Protein AF-A0A920NRQ6-F1 (afdb_monomer_lite)

Foldseek 3Di:
DDLVVCQPAADQEEEDEAQFACRQVNVVLVVDVVDPSNVVSLVSVVSRVVNHPHYYHYYHDCWDDDDPDHTDGTDGHVSVVVDDPVVDDDDDDDDD

pLDDT: mean 90.12, std 9.45, range [55.84, 98.12]

Radius of gyration: 13.9 Å; chains: 1; bounding box: 32×32×37 Å

Secondary structure (DSSP, 8-state):
--TTTTTT--EEEEEEE--BTBBTTBHHHHTSTTSHHHHHHHHHHHHHHTTEEEEEEEE--SEEEETTEEEEEPPBPTTGGGS-GGG---------

Structure (mmCIF, N/CA/C/O backbone):
data_AF-A0A920NRQ6-F1
#
_entry.id   AF-A0A920NRQ6-F1
#
loop_
_atom_site.group_PDB
_atom_site.id
_atom_site.type_symbol
_atom_site.label_atom_id
_atom_site.label_alt_id
_atom_site.label_comp_id
_atom_site.label_asym_id
_atom_site.label_entity_id
_atom_site.label_seq_id
_atom_site.pdbx_PDB_ins_code
_atom_site.Cartn_x
_atom_site.Cartn_y
_atom_site.Cartn_z
_atom_site.occupancy
_atom_site.B_iso_or_equiv
_atom_site.auth_seq_id
_atom_site.auth_comp_id
_atom_site.auth_asym_id
_atom_site.auth_atom_id
_atom_site.pdbx_PDB_model_num
ATOM 1 N N . MET A 1 1 ? -11.152 6.049 -7.952 1.00 89.75 1 MET A N 1
ATOM 2 C CA . MET A 1 1 ? -10.588 7.386 -7.636 1.00 89.75 1 MET A CA 1
ATOM 3 C C . MET A 1 1 ? -9.078 7.276 -7.461 1.00 89.75 1 MET A C 1
ATOM 5 O O . MET A 1 1 ? -8.589 6.158 -7.356 1.00 89.75 1 MET A O 1
ATOM 9 N N . THR A 1 2 ? -8.339 8.388 -7.449 1.00 93.81 2 THR A N 1
ATOM 10 C CA . THR A 1 2 ? -6.901 8.377 -7.117 1.00 93.81 2 THR A CA 1
ATOM 11 C C . THR A 1 2 ? -6.697 8.396 -5.598 1.00 93.81 2 THR A C 1
ATOM 13 O O . THR A 1 2 ? -7.580 8.844 -4.868 1.00 93.81 2 THR A O 1
ATOM 16 N N . LEU A 1 3 ? -5.524 7.966 -5.114 1.00 92.75 3 LEU A N 1
ATOM 17 C CA . LEU A 1 3 ? -5.174 8.049 -3.685 1.00 92.75 3 LEU A CA 1
ATOM 18 C C . LEU A 1 3 ? -5.267 9.482 -3.140 1.00 92.75 3 LEU A C 1
ATOM 20 O O . LEU A 1 3 ? -5.735 9.695 -2.027 1.00 92.75 3 LEU A O 1
ATOM 24 N N . HIS A 1 4 ? -4.884 10.468 -3.952 1.00 93.56 4 HIS A N 1
ATOM 25 C CA . HIS A 1 4 ? -4.998 11.884 -3.606 1.00 93.56 4 HIS A CA 1
ATOM 26 C C . HIS A 1 4 ? -6.452 12.311 -3.372 1.00 93.56 4 HIS A C 1
ATOM 28 O O . HIS A 1 4 ? -6.743 12.979 -2.383 1.00 93.56 4 HIS A O 1
ATOM 34 N N . ALA A 1 5 ? -7.367 11.897 -4.254 1.00 95.38 5 ALA A N 1
ATOM 35 C CA . ALA A 1 5 ? -8.787 12.229 -4.148 1.00 95.38 5 ALA A CA 1
ATOM 36 C C . ALA A 1 5 ? -9.488 11.514 -2.980 1.00 95.38 5 ALA A C 1
ATOM 38 O O . ALA A 1 5 ? -10.524 11.975 -2.517 1.00 95.38 5 ALA A O 1
ATOM 39 N N . ALA A 1 6 ? -8.922 10.410 -2.485 1.00 93.19 6 ALA A N 1
ATOM 40 C CA . ALA A 1 6 ? -9.462 9.666 -1.350 1.00 93.19 6 ALA A CA 1
ATOM 41 C C . ALA A 1 6 ? -9.143 10.310 0.015 1.00 93.19 6 ALA A C 1
ATOM 43 O O . ALA A 1 6 ? -9.584 9.815 1.052 1.00 93.19 6 ALA A O 1
ATOM 44 N N . LYS A 1 7 ? -8.341 11.383 0.065 1.00 90.81 7 LYS A N 1
ATOM 45 C CA . LYS A 1 7 ? -7.957 12.025 1.327 1.00 90.81 7 LYS A CA 1
ATOM 46 C C . LYS A 1 7 ? -9.189 12.589 2.050 1.00 90.81 7 LYS A C 1
ATOM 48 O O . LYS A 1 7 ? -9.878 13.444 1.513 1.00 90.81 7 LYS A O 1
ATOM 53 N N . GLY A 1 8 ? -9.405 12.146 3.291 1.00 93.00 8 GLY A N 1
ATOM 54 C CA . GLY A 1 8 ? -10.540 12.568 4.122 1.00 93.00 8 GLY A CA 1
ATOM 55 C C . GLY A 1 8 ? -11.821 11.755 3.914 1.00 93.00 8 GLY A C 1
ATOM 56 O O . GLY A 1 8 ? -12.831 12.079 4.525 1.00 93.00 8 GLY A O 1
ATOM 57 N N . LEU A 1 9 ? -11.783 10.718 3.073 1.00 97.06 9 LEU A N 1
ATOM 58 C CA . LEU A 1 9 ? -12.875 9.761 2.893 1.00 97.06 9 LEU A CA 1
ATOM 59 C C . LEU A 1 9 ? -12.538 8.433 3.580 1.00 97.06 9 LEU A C 1
ATOM 61 O O . LEU A 1 9 ? -11.365 8.102 3.753 1.00 97.06 9 LEU A O 1
ATOM 65 N N . GLU A 1 10 ? -13.561 7.653 3.914 1.00 97.75 10 GLU A N 1
ATOM 66 C CA . GLU A 1 10 ? -13.428 6.314 4.493 1.00 97.75 10 GLU A CA 1
ATOM 67 C C . GLU A 1 10 ? -14.460 5.374 3.871 1.00 97.75 10 GLU A C 1
ATOM 69 O O . GLU A 1 10 ? -15.552 5.798 3.484 1.00 97.75 10 GLU A O 1
ATOM 74 N N . PHE A 1 11 ? -14.092 4.100 3.739 1.00 98.12 11 PHE A N 1
ATOM 75 C CA . PHE A 1 11 ? -14.925 3.076 3.117 1.00 98.12 11 PHE A CA 1
ATOM 76 C C . PHE A 1 11 ? -14.801 1.756 3.889 1.00 98.12 11 PHE A C 1
ATOM 78 O O . PHE A 1 11 ? -13.696 1.415 4.321 1.00 98.12 11 PHE A O 1
ATOM 85 N N . PRO A 1 12 ? -15.880 0.956 4.004 1.00 98.12 12 PRO A N 1
ATOM 86 C CA . PRO A 1 12 ? -15.812 -0.357 4.650 1.00 98.12 12 PRO A CA 1
ATOM 87 C C . PRO A 1 12 ? -14.722 -1.251 4.043 1.00 98.12 12 PRO A C 1
ATOM 89 O O . PRO A 1 12 ? -13.916 -1.851 4.754 1.00 98.12 12 PRO A O 1
ATOM 92 N N . VAL A 1 13 ? -14.642 -1.266 2.709 1.00 98.00 13 VAL A N 1
ATOM 93 C CA . VAL A 1 13 ? -13.673 -2.056 1.947 1.00 98.00 13 VAL A CA 1
ATOM 94 C C . VAL A 1 13 ? -12.982 -1.183 0.903 1.00 98.00 13 VAL A C 1
ATOM 96 O O . VAL A 1 13 ? -13.643 -0.443 0.174 1.00 98.00 13 VAL A O 1
ATOM 99 N N . VAL A 1 14 ? -11.655 -1.301 0.792 1.00 97.94 14 VAL A N 1
ATOM 100 C CA . VAL A 1 14 ? -10.843 -0.575 -0.199 1.00 97.94 14 VAL A CA 1
ATOM 101 C C . VAL A 1 14 ? -10.008 -1.543 -1.027 1.00 97.94 14 VAL A C 1
ATOM 103 O O . VAL A 1 14 ? -9.372 -2.452 -0.501 1.00 97.94 14 VAL A O 1
ATOM 106 N N . PHE A 1 15 ? -9.954 -1.301 -2.334 1.00 97.62 15 PHE A N 1
ATOM 107 C CA . PHE A 1 15 ? -9.050 -1.982 -3.254 1.00 97.62 15 PHE A CA 1
ATOM 108 C C . PHE A 1 15 ? -7.991 -0.987 -3.726 1.00 97.62 15 PHE A C 1
ATOM 110 O O . PHE A 1 15 ? -8.314 -0.010 -4.404 1.00 97.62 15 PHE A O 1
ATOM 117 N N . ILE A 1 16 ? -6.727 -1.226 -3.374 1.00 97.06 16 ILE A N 1
ATOM 118 C CA . ILE A 1 16 ? -5.593 -0.442 -3.866 1.00 97.06 16 ILE A CA 1
ATOM 119 C C . ILE A 1 16 ? -4.929 -1.244 -4.978 1.00 97.06 16 ILE A C 1
ATOM 121 O O . ILE A 1 16 ? -4.287 -2.266 -4.743 1.00 97.06 16 ILE A O 1
ATOM 125 N N . THR A 1 17 ? -5.117 -0.784 -6.208 1.00 95.00 17 THR A N 1
ATOM 126 C CA . THR A 1 17 ? -4.624 -1.450 -7.417 1.00 95.00 17 THR A CA 1
ATOM 127 C C . THR A 1 17 ? -3.389 -0.765 -7.972 1.00 95.00 17 THR A C 1
ATOM 129 O O . THR A 1 17 ? -3.227 0.443 -7.814 1.00 95.00 17 THR A O 1
ATOM 132 N N . GLY A 1 18 ? -2.584 -1.508 -8.730 1.00 93.38 18 GLY A N 1
ATOM 133 C CA . GLY A 1 18 ? -1.407 -0.949 -9.392 1.00 93.38 18 GLY A CA 1
ATOM 134 C C . GLY A 1 18 ? -0.243 -0.743 -8.431 1.00 93.38 18 GLY A C 1
ATOM 135 O O . GLY A 1 18 ? 0.562 0.163 -8.629 1.00 93.38 18 GLY A O 1
ATOM 136 N N . LEU A 1 19 ? -0.162 -1.578 -7.391 1.00 95.56 19 LEU A N 1
ATOM 137 C CA . LEU A 1 19 ? 0.953 -1.616 -6.452 1.00 95.56 19 LEU A CA 1
ATOM 138 C C . LEU A 1 19 ? 2.150 -2.312 -7.095 1.00 95.56 19 LEU A C 1
ATOM 140 O O . LEU A 1 19 ? 2.544 -3.407 -6.702 1.00 95.56 19 LEU A O 1
ATOM 144 N N . GLU A 1 20 ? 2.714 -1.650 -8.096 1.00 93.94 20 GLU A N 1
ATOM 145 C CA . GLU A 1 20 ? 3.872 -2.102 -8.854 1.00 93.94 20 GLU A CA 1
ATOM 146 C C . GLU A 1 20 ? 4.993 -1.070 -8.752 1.00 93.94 20 GLU A C 1
ATOM 148 O O . GLU A 1 20 ? 4.742 0.124 -8.943 1.00 93.94 20 GLU A O 1
ATOM 153 N N . ASP A 1 21 ? 6.232 -1.502 -8.528 1.00 92.44 21 ASP A N 1
ATOM 154 C CA . ASP A 1 21 ? 7.383 -0.604 -8.642 1.00 92.44 21 ASP A CA 1
ATOM 155 C C . ASP A 1 21 ? 7.420 -0.017 -10.068 1.00 92.44 21 ASP A C 1
ATOM 157 O O . ASP A 1 21 ? 7.359 -0.726 -11.072 1.00 92.44 21 ASP A O 1
ATOM 161 N N . GLY A 1 22 ? 7.444 1.313 -10.166 1.00 90.06 22 GLY A N 1
ATOM 162 C CA . GLY A 1 22 ? 7.341 2.033 -11.434 1.00 90.06 22 GLY A CA 1
ATOM 163 C C . GLY A 1 22 ? 5.923 2.503 -11.776 1.00 90.06 22 GLY A C 1
ATOM 164 O O . GLY A 1 22 ? 5.772 3.370 -12.640 1.00 90.06 22 GLY A O 1
ATOM 165 N N . LEU A 1 23 ? 4.880 1.982 -11.115 1.00 91.69 23 LEU A N 1
ATOM 166 C CA . LEU A 1 23 ? 3.540 2.596 -11.073 1.00 91.69 23 LEU A CA 1
ATOM 167 C C . LEU A 1 23 ? 3.319 3.344 -9.765 1.00 91.69 23 LEU A C 1
ATOM 169 O O . LEU A 1 23 ? 2.923 4.504 -9.775 1.00 91.69 23 LEU A O 1
ATOM 173 N N . PHE A 1 24 ? 3.559 2.651 -8.658 1.00 94.19 24 PHE A N 1
ATOM 174 C CA . PHE A 1 24 ? 3.378 3.145 -7.313 1.00 94.19 24 PHE A CA 1
ATOM 175 C C . PHE A 1 24 ? 4.281 2.350 -6.352 1.00 94.19 24 PHE A C 1
ATOM 177 O O . PHE A 1 24 ? 3.924 1.237 -5.955 1.00 94.19 24 PHE A O 1
ATOM 184 N N . PRO A 1 25 ? 5.453 2.886 -5.973 1.00 94.81 25 PRO A N 1
ATOM 185 C CA . PRO A 1 25 ? 5.919 4.239 -6.277 1.00 94.81 25 PRO A CA 1
ATOM 186 C C . PRO A 1 25 ? 6.223 4.466 -7.764 1.00 94.81 25 PRO A C 1
ATOM 188 O O . PRO A 1 25 ? 6.678 3.563 -8.474 1.00 94.81 25 PRO A O 1
ATOM 191 N N . LEU A 1 26 ? 5.995 5.696 -8.231 1.00 92.50 26 LEU A N 1
ATOM 192 C CA . LEU A 1 26 ? 6.331 6.103 -9.598 1.00 92.50 26 LEU A CA 1
ATOM 193 C C . LEU A 1 26 ? 7.820 5.888 -9.914 1.00 92.50 26 LEU A C 1
ATOM 195 O O . LEU A 1 26 ? 8.693 6.152 -9.084 1.00 92.50 26 LEU A O 1
ATOM 199 N N . TYR A 1 27 ? 8.119 5.494 -11.160 1.00 90.94 27 TYR A N 1
ATOM 200 C CA . TYR A 1 27 ? 9.486 5.198 -11.622 1.00 90.94 27 TYR A CA 1
ATOM 201 C C . TYR A 1 27 ? 10.477 6.339 -11.340 1.00 90.94 27 TYR A C 1
ATOM 203 O O . TYR A 1 27 ? 11.600 6.117 -10.890 1.00 90.94 27 TYR A O 1
ATOM 211 N N . SER A 1 28 ? 10.031 7.584 -11.523 1.00 91.50 28 SER A N 1
ATOM 212 C CA . SER A 1 28 ? 10.827 8.796 -11.290 1.00 91.50 28 SER A CA 1
ATOM 213 C C . SER A 1 28 ? 11.267 8.990 -9.832 1.00 91.50 28 SER A C 1
ATOM 215 O O . SER A 1 28 ? 12.199 9.754 -9.570 1.00 91.50 28 SER A O 1
ATOM 217 N N . CYS A 1 29 ? 10.628 8.303 -8.883 1.00 92.19 29 CYS A N 1
ATOM 218 C CA . CYS A 1 29 ? 10.953 8.347 -7.459 1.00 92.19 29 CYS A CA 1
ATOM 219 C C . CYS A 1 29 ? 11.903 7.216 -7.031 1.00 92.19 29 CYS A C 1
ATOM 221 O O . CYS A 1 29 ? 12.532 7.326 -5.979 1.00 92.19 29 CYS A O 1
ATOM 223 N N . LEU A 1 30 ? 12.041 6.151 -7.830 1.00 89.25 30 LEU A N 1
ATOM 224 C CA . LEU A 1 30 ? 12.785 4.943 -7.445 1.00 89.25 30 LEU A CA 1
ATOM 225 C C . LEU A 1 30 ? 14.298 5.165 -7.331 1.00 89.25 30 LEU A C 1
ATOM 227 O O . LEU A 1 30 ? 14.942 4.546 -6.487 1.00 89.25 30 LEU A O 1
ATOM 231 N N . GLY A 1 31 ? 14.863 6.059 -8.149 1.00 89.94 31 GLY A N 1
ATOM 232 C CA . GLY A 1 31 ? 16.310 6.307 -8.206 1.00 89.94 31 GLY A CA 1
ATOM 233 C C . GLY A 1 31 ? 16.895 7.012 -6.976 1.00 89.94 31 GLY A C 1
ATOM 234 O O . GLY A 1 31 ? 18.112 7.089 -6.837 1.00 89.94 31 GLY A O 1
ATOM 235 N N . LYS A 1 32 ? 16.052 7.536 -6.076 1.00 90.00 32 LYS A N 1
ATOM 236 C CA . LYS A 1 32 ? 16.475 8.146 -4.805 1.00 90.00 32 LYS A CA 1
ATOM 237 C C . LYS A 1 32 ? 15.619 7.607 -3.656 1.00 90.00 32 LYS A C 1
ATOM 239 O O . LYS A 1 32 ? 14.714 8.311 -3.196 1.00 90.00 32 LYS A O 1
ATOM 244 N N . PRO A 1 33 ? 15.894 6.379 -3.177 1.00 77.75 33 PRO A N 1
ATOM 245 C CA . PRO A 1 33 ? 15.264 5.855 -1.971 1.00 77.75 33 PRO A CA 1
ATOM 246 C C . PRO A 1 33 ? 15.493 6.846 -0.824 1.00 77.75 33 PRO A C 1
ATOM 248 O O . PRO A 1 33 ? 16.605 7.345 -0.663 1.00 77.75 33 PRO A O 1
ATOM 251 N N . LYS A 1 34 ? 14.448 7.167 -0.055 1.00 87.12 34 LYS A N 1
ATOM 252 C CA . LYS A 1 34 ? 14.444 8.214 0.994 1.00 87.12 34 LYS A CA 1
ATOM 253 C C . LYS A 1 34 ? 14.467 9.672 0.511 1.00 87.12 34 LYS A C 1
ATOM 255 O O . LYS A 1 34 ? 14.496 10.596 1.321 1.00 87.12 34 LYS A O 1
ATOM 260 N N . GLY A 1 35 ? 14.423 9.919 -0.798 1.00 93.88 35 GLY A N 1
ATOM 261 C CA . GLY A 1 35 ? 14.239 11.265 -1.340 1.00 93.88 35 GLY A CA 1
ATOM 262 C C . GLY A 1 35 ? 12.824 11.800 -1.084 1.00 93.88 35 GLY A C 1
ATOM 263 O O . GLY A 1 35 ? 11.872 11.033 -0.985 1.00 93.88 35 GLY A O 1
ATOM 264 N N . LYS A 1 36 ? 12.650 13.129 -1.057 1.00 95.50 36 LYS A N 1
ATOM 265 C CA . LYS A 1 36 ? 11.362 13.786 -0.738 1.00 95.50 36 LYS A CA 1
ATOM 266 C C . LYS A 1 36 ? 10.153 13.204 -1.489 1.00 95.50 36 LYS A C 1
ATOM 268 O O . LYS A 1 36 ? 9.124 12.967 -0.867 1.00 95.50 36 LYS A O 1
ATOM 273 N N . LYS A 1 37 ? 10.288 12.961 -2.799 1.00 94.75 37 LYS A N 1
ATOM 274 C CA . LYS A 1 37 ? 9.212 12.400 -3.635 1.00 94.75 37 LYS A CA 1
ATOM 275 C C . LYS A 1 37 ? 8.896 10.941 -3.290 1.00 94.75 37 LYS A C 1
ATOM 277 O O . LYS A 1 37 ? 7.739 10.551 -3.270 1.00 94.75 37 LYS A O 1
ATOM 282 N N . PHE A 1 38 ? 9.920 10.148 -2.980 1.00 95.75 38 PHE A N 1
ATOM 283 C CA . PHE A 1 38 ? 9.750 8.765 -2.539 1.00 95.75 38 PHE A CA 1
ATOM 284 C C . PHE A 1 38 ? 9.001 8.699 -1.201 1.00 95.75 38 PHE A C 1
ATOM 286 O O . PHE A 1 38 ? 8.040 7.954 -1.051 1.00 95.75 38 PHE A O 1
ATOM 293 N N . GLU A 1 39 ? 9.402 9.543 -0.251 1.00 96.94 39 GLU A N 1
ATOM 294 C CA . GLU A 1 39 ? 8.750 9.681 1.055 1.00 96.94 39 GLU A CA 1
ATOM 295 C C . GLU A 1 39 ? 7.292 10.157 0.939 1.00 96.94 39 GLU A C 1
ATOM 297 O O . GLU A 1 39 ? 6.452 9.822 1.771 1.00 96.94 39 GLU A O 1
ATOM 302 N N . GLU A 1 40 ? 6.986 10.961 -0.078 1.00 96.06 40 GLU A N 1
ATOM 303 C CA . GLU A 1 40 ? 5.632 11.426 -0.376 1.00 96.06 40 GLU A CA 1
ATOM 304 C C . GLU A 1 40 ? 4.745 10.308 -0.928 1.00 96.06 40 GLU A C 1
ATOM 306 O O . GLU A 1 40 ? 3.661 10.090 -0.390 1.00 96.06 40 GLU A O 1
ATOM 311 N N . GLU A 1 41 ? 5.234 9.536 -1.899 1.00 96.94 41 GLU A N 1
ATOM 312 C CA . GLU A 1 41 ? 4.557 8.328 -2.397 1.00 96.94 41 GLU A CA 1
ATOM 313 C C . GLU A 1 41 ? 4.329 7.316 -1.265 1.00 96.94 41 GLU A C 1
ATOM 315 O O . GLU A 1 41 ? 3.236 6.764 -1.127 1.00 96.94 41 GLU A O 1
ATOM 320 N N . ARG A 1 42 ? 5.320 7.144 -0.378 1.00 96.69 42 ARG A N 1
ATOM 321 C CA . ARG A 1 42 ? 5.179 6.282 0.800 1.00 96.69 42 ARG A CA 1
ATOM 322 C C . ARG A 1 42 ? 4.066 6.774 1.727 1.00 96.69 42 ARG A C 1
ATOM 324 O O . ARG A 1 42 ? 3.232 5.989 2.170 1.00 96.69 42 ARG A O 1
ATOM 331 N N . ARG A 1 43 ? 4.006 8.080 2.012 1.00 96.19 43 ARG A N 1
ATOM 332 C CA . ARG A 1 43 ? 2.903 8.661 2.802 1.00 96.19 43 ARG A CA 1
ATOM 333 C C . ARG A 1 43 ? 1.549 8.439 2.131 1.00 96.19 43 ARG A C 1
ATOM 335 O O . ARG A 1 43 ? 0.592 8.115 2.827 1.00 96.19 43 ARG A O 1
ATOM 342 N N . LEU A 1 44 ? 1.461 8.583 0.809 1.00 96.38 44 LEU A N 1
ATOM 343 C CA . LEU A 1 44 ? 0.226 8.328 0.062 1.00 96.38 44 LEU A CA 1
ATOM 344 C C . LEU A 1 44 ? -0.229 6.871 0.170 1.00 96.38 44 LEU A C 1
ATOM 346 O O . LEU A 1 44 ? -1.430 6.632 0.291 1.00 96.38 44 LEU A O 1
ATOM 350 N N . PHE A 1 45 ? 0.703 5.915 0.181 1.00 96.88 45 PHE A N 1
ATOM 351 C CA . PHE A 1 45 ? 0.382 4.506 0.401 1.00 96.88 45 PHE A CA 1
ATOM 352 C C . PHE A 1 45 ? -0.296 4.303 1.759 1.00 96.88 45 PHE A C 1
ATOM 354 O O . PHE A 1 45 ? -1.406 3.776 1.815 1.00 96.88 45 PHE A O 1
ATOM 361 N N . TYR A 1 46 ? 0.313 4.808 2.838 1.00 95.50 46 TYR A N 1
ATOM 362 C CA . TYR A 1 46 ? -0.256 4.712 4.186 1.00 95.50 46 TYR A CA 1
ATOM 363 C C . TYR A 1 46 ? -1.603 5.431 4.309 1.00 95.50 46 TYR A C 1
ATOM 365 O O . TYR A 1 46 ? -2.539 4.888 4.893 1.00 95.50 46 TYR A O 1
ATOM 373 N N . VAL A 1 47 ? -1.742 6.613 3.699 1.00 96.12 47 VAL A N 1
ATOM 374 C CA . VAL A 1 47 ? -3.031 7.314 3.603 1.00 96.12 47 VAL A CA 1
ATOM 375 C C . VAL A 1 47 ? -4.075 6.406 2.958 1.00 96.12 47 VAL A C 1
ATOM 377 O O . VAL A 1 47 ? -5.164 6.282 3.508 1.00 96.12 47 VAL A O 1
ATOM 380 N N . GLY A 1 48 ? -3.730 5.738 1.853 1.00 96.38 48 GLY A N 1
ATOM 381 C CA . GLY A 1 48 ? -4.576 4.756 1.175 1.00 96.38 48 GLY A CA 1
ATOM 382 C C . GLY A 1 48 ? -5.009 3.594 2.065 1.00 96.38 48 GLY A C 1
ATOM 383 O O . GLY A 1 48 ? -6.197 3.276 2.101 1.00 96.38 48 GLY A O 1
ATOM 384 N N . LEU A 1 49 ? -4.074 2.998 2.813 1.00 95.75 49 LEU A N 1
ATOM 385 C CA . LEU A 1 49 ? -4.374 1.915 3.758 1.00 95.75 49 LEU A CA 1
ATOM 386 C C . LEU A 1 49 ? -5.407 2.361 4.800 1.00 95.75 49 LEU A C 1
ATOM 388 O O . LEU A 1 49 ? -6.397 1.673 5.024 1.00 95.75 49 LEU A O 1
ATOM 392 N N . THR A 1 50 ? -5.234 3.561 5.357 1.00 95.69 50 THR A N 1
ATOM 393 C CA . THR A 1 50 ? -6.146 4.143 6.359 1.00 95.69 50 THR A CA 1
ATOM 394 C C . THR A 1 50 ? -7.475 4.656 5.787 1.00 95.69 50 THR A C 1
ATOM 396 O O . THR A 1 50 ? -8.201 5.374 6.471 1.00 95.69 50 THR A O 1
ATOM 399 N N . ARG A 1 51 ? -7.798 4.383 4.515 1.00 97.50 51 ARG A N 1
ATOM 400 C CA . ARG A 1 51 ? -9.151 4.613 3.966 1.00 97.50 51 ARG A CA 1
ATOM 401 C C . ARG A 1 51 ? -10.063 3.411 4.177 1.00 97.50 51 ARG A C 1
ATOM 403 O O . ARG A 1 51 ? -11.275 3.570 4.074 1.00 97.50 51 ARG A O 1
ATOM 410 N N . ALA A 1 52 ? -9.494 2.232 4.426 1.00 97.75 52 ALA A N 1
ATOM 411 C CA . ALA A 1 52 ? -10.255 1.035 4.743 1.00 97.75 52 ALA A CA 1
ATOM 412 C C . ALA A 1 52 ? -10.631 1.020 6.223 1.00 97.75 52 ALA A C 1
ATOM 414 O O . ALA A 1 52 ? -9.759 1.152 7.079 1.00 97.75 52 ALA A O 1
ATOM 415 N N . MET A 1 53 ? -11.912 0.806 6.510 1.00 97.50 53 MET A N 1
ATOM 416 C CA . MET A 1 53 ? -12.399 0.632 7.879 1.00 97.50 53 MET A CA 1
ATOM 417 C C . MET A 1 53 ? -12.319 -0.832 8.322 1.00 97.50 53 MET A C 1
ATOM 419 O O . MET A 1 53 ? -11.954 -1.107 9.460 1.00 97.50 53 MET A O 1
ATOM 423 N N . GLU A 1 54 ? -12.630 -1.774 7.424 1.00 97.31 54 GLU A N 1
ATOM 424 C CA . GLU A 1 54 ? -12.667 -3.206 7.750 1.00 97.31 54 GLU A CA 1
ATOM 425 C C . GLU A 1 54 ? -11.617 -4.006 6.981 1.00 97.31 54 GLU A C 1
ATOM 427 O O . GLU A 1 54 ? -10.886 -4.805 7.570 1.00 97.31 54 GLU A O 1
ATOM 432 N N . LYS A 1 55 ? -11.548 -3.836 5.652 1.00 96.56 55 LYS A N 1
ATOM 433 C CA . LYS A 1 55 ? -10.654 -4.629 4.792 1.00 96.56 55 LYS A CA 1
ATOM 434 C C . LYS A 1 55 ? -10.009 -3.797 3.699 1.00 96.56 55 LYS A C 1
ATOM 436 O O . LYS A 1 55 ? -10.667 -3.022 3.007 1.00 96.56 55 LYS A O 1
ATOM 441 N N . VAL A 1 56 ? -8.723 -4.048 3.480 1.00 97.12 56 VAL A N 1
ATOM 442 C CA . VAL A 1 56 ? -7.980 -3.532 2.334 1.00 97.12 56 VAL A CA 1
ATOM 443 C C . VAL A 1 56 ? -7.443 -4.686 1.498 1.00 97.12 56 VAL A C 1
ATOM 445 O O . VAL A 1 56 ? -6.871 -5.639 2.023 1.00 97.12 56 VAL A O 1
ATOM 448 N N . TYR A 1 57 ? -7.627 -4.594 0.186 1.00 97.12 57 TYR A N 1
ATOM 449 C CA . TYR A 1 57 ? -7.058 -5.515 -0.788 1.00 97.12 57 TYR A CA 1
ATOM 450 C C . TYR A 1 57 ? -5.970 -4.797 -1.578 1.00 97.12 57 TYR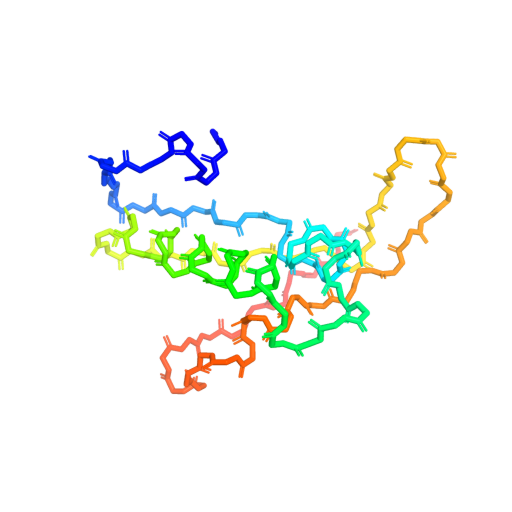 A C 1
ATOM 452 O O . TYR A 1 57 ? -6.221 -3.776 -2.221 1.00 97.12 57 TYR A O 1
ATOM 460 N N . LEU A 1 58 ? -4.758 -5.341 -1.522 1.00 96.44 58 LEU A N 1
ATOM 461 C CA . LEU A 1 58 ? -3.581 -4.822 -2.209 1.00 96.44 58 LEU A CA 1
ATOM 462 C C . LEU A 1 58 ? -3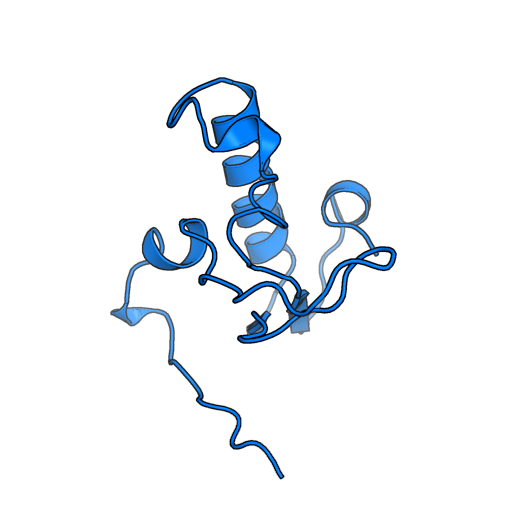.355 -5.642 -3.478 1.00 96.44 58 LEU A C 1
ATOM 464 O O . LEU A 1 58 ? -3.162 -6.855 -3.404 1.00 96.44 58 LEU A O 1
ATOM 468 N N . ILE A 1 59 ? -3.416 -4.992 -4.640 1.00 94.88 59 ILE A N 1
ATOM 469 C CA . ILE A 1 59 ? -3.394 -5.666 -5.940 1.00 94.88 59 ILE A CA 1
ATOM 470 C C . ILE A 1 59 ? -2.236 -5.139 -6.786 1.00 94.88 59 ILE A C 1
ATOM 472 O O . ILE A 1 59 ? -2.128 -3.939 -7.064 1.00 94.88 59 ILE A O 1
ATOM 476 N N . TYR A 1 60 ? -1.422 -6.073 -7.268 1.00 93.56 60 TYR A N 1
A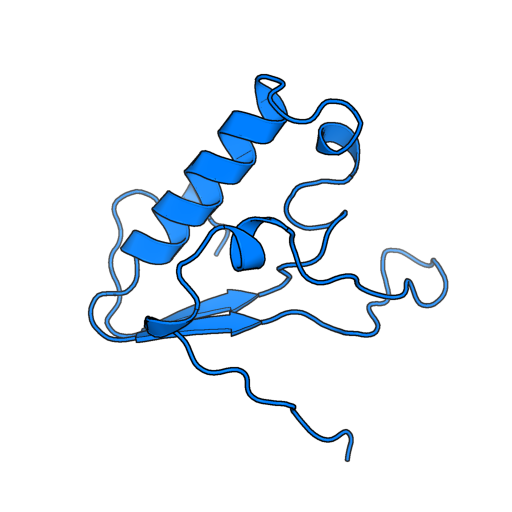TOM 477 C CA . TYR A 1 60 ? -0.389 -5.848 -8.272 1.00 93.56 60 TYR A CA 1
ATOM 478 C C . TYR A 1 60 ? -0.610 -6.806 -9.452 1.00 93.56 60 TYR A C 1
ATOM 480 O O . TYR A 1 60 ? -1.209 -7.869 -9.279 1.00 93.56 60 TYR A O 1
ATOM 488 N N . ALA A 1 61 ? -0.156 -6.428 -10.646 1.00 90.50 61 ALA A N 1
ATOM 489 C CA . ALA A 1 61 ? -0.190 -7.294 -11.820 1.00 90.50 61 ALA A CA 1
ATOM 490 C C . ALA A 1 61 ? 1.227 -7.770 -12.170 1.00 90.50 61 ALA A C 1
ATOM 492 O O . ALA A 1 61 ? 2.147 -6.959 -12.208 1.00 90.50 61 ALA A O 1
ATOM 493 N N . ASN A 1 62 ? 1.394 -9.065 -12.471 1.00 86.62 62 ASN A N 1
ATOM 494 C CA . ASN A 1 62 ? 2.666 -9.604 -12.982 1.00 86.62 62 ASN A CA 1
ATOM 495 C C . ASN A 1 62 ? 2.996 -9.053 -14.381 1.00 86.62 62 ASN A C 1
ATOM 497 O O . ASN A 1 62 ? 4.164 -8.913 -14.726 1.00 86.62 62 ASN A O 1
ATOM 501 N N . HIS A 1 63 ? 1.968 -8.733 -15.172 1.00 85.56 63 HIS A N 1
ATOM 502 C CA . HIS A 1 63 ? 2.085 -8.154 -16.507 1.00 85.56 63 HIS A CA 1
ATOM 503 C C . HIS A 1 63 ? 1.110 -6.991 -16.646 1.00 85.56 63 HIS A C 1
ATOM 505 O O . HIS A 1 63 ? -0.078 -7.122 -16.331 1.00 85.56 63 HIS A O 1
ATOM 511 N N . ARG A 1 64 ? 1.605 -5.847 -17.123 1.00 84.12 64 ARG A N 1
ATOM 512 C CA . ARG A 1 64 ? 0.771 -4.675 -17.401 1.00 84.12 64 ARG A CA 1
ATOM 513 C C . ARG A 1 64 ? 1.199 -4.006 -18.697 1.00 84.12 64 ARG A C 1
ATOM 515 O O . ARG A 1 64 ? 2.298 -3.464 -18.794 1.00 84.12 64 ARG A O 1
ATOM 522 N N . ARG A 1 65 ? 0.264 -3.913 -19.639 1.00 83.19 65 ARG A N 1
ATOM 523 C CA . ARG A 1 65 ? 0.410 -3.072 -20.828 1.00 83.19 65 ARG A CA 1
ATOM 524 C C . ARG A 1 65 ? 0.264 -1.595 -20.457 1.00 83.19 65 ARG A C 1
ATOM 526 O O . ARG A 1 65 ? -0.704 -1.212 -19.793 1.00 83.19 65 ARG A O 1
ATOM 533 N N . ARG A 1 66 ? 1.197 -0.748 -20.895 1.00 76.31 66 ARG A N 1
ATOM 534 C CA . ARG A 1 66 ? 1.134 0.713 -20.710 1.00 76.31 66 ARG A CA 1
ATOM 535 C C . ARG A 1 66 ? 1.392 1.413 -22.034 1.00 76.31 66 ARG A C 1
ATOM 537 O O . ARG A 1 66 ? 2.368 1.107 -22.688 1.00 76.31 66 ARG A O 1
ATOM 544 N N . LEU A 1 67 ? 0.520 2.347 -22.412 1.00 70.06 67 LEU A N 1
ATOM 545 C CA . LEU A 1 67 ? 0.736 3.338 -23.480 1.00 70.06 67 LEU A CA 1
ATOM 546 C C . LEU A 1 67 ? 1.563 2.849 -24.697 1.00 70.06 67 LEU A C 1
ATOM 548 O O . LEU A 1 67 ? 2.553 3.460 -25.081 1.00 70.06 67 LEU A O 1
ATOM 552 N N . GLY A 1 68 ? 1.157 1.726 -25.299 1.00 69.12 68 GLY A N 1
ATOM 553 C CA . GLY A 1 68 ? 1.780 1.185 -26.513 1.00 69.12 68 GLY A CA 1
ATOM 554 C C . GLY A 1 68 ? 3.113 0.446 -26.329 1.00 69.12 68 GLY A C 1
ATOM 555 O O . GLY A 1 68 ? 3.608 -0.087 -27.315 1.00 69.12 68 GLY A O 1
ATOM 556 N N . SER A 1 69 ? 3.671 0.363 -25.117 1.00 65.25 69 SER A N 1
ATOM 557 C CA . SER A 1 69 ? 4.833 -0.482 -24.827 1.00 65.25 69 SER A CA 1
ATOM 558 C C . SER A 1 69 ? 4.424 -1.939 -24.613 1.00 65.25 69 SER A C 1
ATOM 560 O O . SER A 1 69 ? 3.353 -2.212 -24.052 1.00 65.25 69 SER A O 1
ATOM 562 N N . ASP A 1 70 ? 5.306 -2.853 -25.014 1.00 60.28 70 ASP A N 1
ATOM 563 C CA . ASP A 1 70 ? 5.175 -4.282 -24.730 1.00 60.28 70 ASP A CA 1
ATOM 564 C C . ASP A 1 70 ? 5.229 -4.566 -23.222 1.00 60.28 70 ASP A C 1
ATOM 566 O O . ASP A 1 70 ? 5.659 -3.726 -22.422 1.00 60.28 70 ASP A O 1
ATOM 570 N N . ASP A 1 71 ? 4.710 -5.737 -22.852 1.00 62.88 71 ASP A N 1
ATOM 571 C CA . ASP A 1 71 ? 4.454 -6.184 -21.486 1.00 62.88 71 ASP A CA 1
ATOM 572 C C . ASP A 1 71 ? 5.615 -5.898 -20.528 1.00 62.88 71 ASP A C 1
ATOM 574 O O . ASP A 1 71 ? 6.660 -6.549 -20.548 1.00 62.88 71 ASP A O 1
ATOM 578 N N . LEU A 1 72 ? 5.404 -4.937 -19.627 1.00 67.38 72 LEU A N 1
ATOM 579 C CA . LEU A 1 72 ? 6.315 -4.717 -18.515 1.00 67.38 72 LEU A CA 1
ATOM 580 C C . LEU A 1 72 ? 6.044 -5.784 -17.454 1.00 67.38 72 LEU A C 1
ATOM 582 O O . LEU A 1 72 ? 4.914 -5.906 -16.967 1.00 67.38 72 LEU A O 1
ATOM 586 N N . TYR A 1 73 ? 7.090 -6.523 -17.080 1.00 73.94 73 TYR A N 1
ATOM 587 C CA . TYR A 1 73 ? 7.070 -7.377 -15.897 1.00 73.94 73 TYR A CA 1
ATOM 588 C C . TYR A 1 73 ? 6.875 -6.501 -14.658 1.00 73.94 73 TYR A C 1
ATOM 590 O O . TYR A 1 73 ? 7.736 -5.695 -14.297 1.00 73.94 73 TYR A O 1
ATOM 598 N N . GLY A 1 74 ? 5.712 -6.635 -14.029 1.00 78.19 74 GLY A N 1
ATOM 599 C CA . GLY A 1 74 ? 5.358 -5.896 -12.830 1.00 78.19 74 GLY A CA 1
ATOM 600 C C . GLY A 1 74 ? 6.046 -6.495 -11.612 1.00 78.19 74 GLY A C 1
ATOM 601 O O . GLY A 1 74 ? 5.777 -7.631 -11.221 1.00 78.19 74 GLY A O 1
ATOM 602 N N . MET A 1 75 ? 6.925 -5.717 -10.987 1.00 88.94 75 MET A N 1
ATOM 603 C CA . MET A 1 75 ? 7.444 -6.030 -9.658 1.00 88.94 75 MET A CA 1
ATOM 604 C C . MET A 1 75 ? 6.471 -5.522 -8.602 1.00 88.94 75 MET A C 1
ATOM 606 O O . MET A 1 75 ? 5.976 -4.404 -8.728 1.00 88.94 75 MET A O 1
ATOM 610 N N . VAL A 1 76 ? 6.227 -6.308 -7.551 1.00 93.44 76 VAL A N 1
ATOM 611 C CA . VAL A 1 76 ? 5.424 -5.870 -6.398 1.00 93.44 76 VAL A CA 1
ATOM 612 C C . VAL A 1 76 ? 5.992 -4.558 -5.856 1.00 93.44 76 VAL A C 1
ATOM 614 O O . VAL A 1 76 ? 7.206 -4.417 -5.713 1.00 93.44 76 VAL A O 1
ATOM 617 N N . SER A 1 77 ? 5.115 -3.600 -5.559 1.00 95.69 77 SER A N 1
ATOM 618 C CA . SER A 1 77 ? 5.503 -2.344 -4.921 1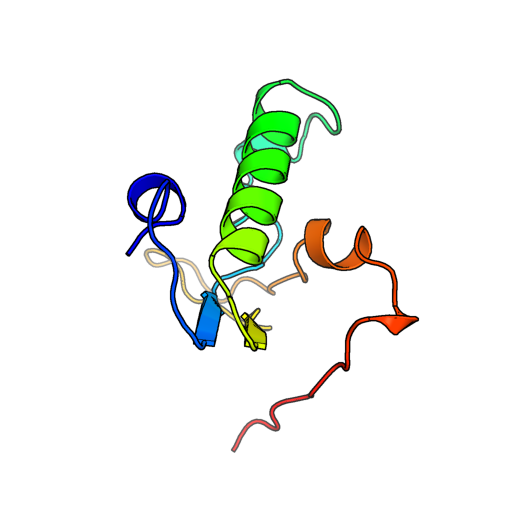.00 95.69 77 SER A CA 1
ATOM 619 C C . SER A 1 77 ? 6.274 -2.619 -3.642 1.00 95.69 77 SER A C 1
ATOM 621 O O . SER A 1 77 ? 5.789 -3.317 -2.745 1.00 95.69 77 SER A O 1
ATOM 623 N N . ARG A 1 78 ? 7.445 -2.001 -3.513 1.00 94.75 78 ARG A N 1
ATOM 624 C CA . ARG A 1 78 ? 8.264 -2.131 -2.304 1.00 94.75 78 ARG A CA 1
ATOM 625 C C . ARG A 1 78 ? 7.554 -1.696 -1.021 1.00 94.75 78 ARG A C 1
ATOM 627 O O . ARG A 1 78 ? 7.902 -2.193 0.040 1.00 94.75 78 ARG A O 1
ATOM 634 N N . PHE A 1 79 ? 6.540 -0.830 -1.107 1.00 95.81 79 PHE A N 1
ATOM 635 C CA . PHE A 1 79 ? 5.761 -0.412 0.062 1.00 95.81 79 PHE A CA 1
ATOM 636 C C . PHE A 1 79 ? 4.963 -1.559 0.690 1.00 95.81 79 PHE A C 1
ATOM 638 O O . PHE A 1 79 ? 4.718 -1.538 1.892 1.00 95.81 79 PHE A O 1
ATOM 645 N N . VAL A 1 80 ? 4.601 -2.586 -0.087 1.00 94.75 80 VAL A N 1
ATOM 646 C CA . VAL A 1 80 ? 3.943 -3.788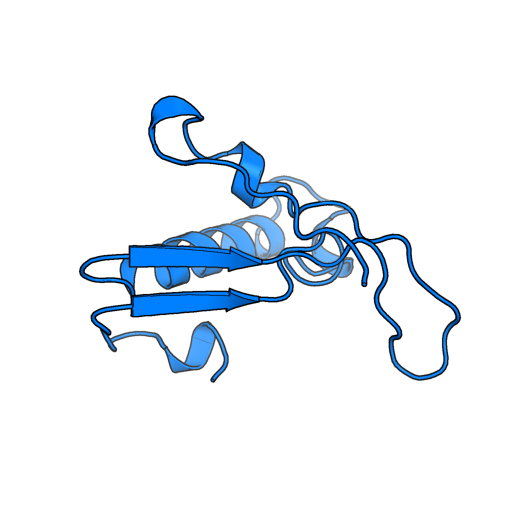 0.452 1.00 94.75 80 VAL A CA 1
ATOM 647 C C . VAL A 1 80 ? 4.888 -4.541 1.391 1.00 94.75 80 VAL A C 1
ATOM 649 O O . VAL A 1 80 ? 4.457 -5.030 2.428 1.00 94.75 80 VAL A O 1
ATOM 652 N N . HIS A 1 81 ? 6.183 -4.580 1.069 1.00 93.00 81 HIS A N 1
ATOM 653 C CA . HIS A 1 81 ? 7.207 -5.246 1.881 1.00 93.00 81 HIS A CA 1
ATOM 654 C C . HIS A 1 81 ? 7.605 -4.464 3.141 1.00 93.00 81 HIS A C 1
ATOM 656 O O . HIS A 1 81 ? 8.307 -4.999 3.991 1.00 93.00 81 HIS A O 1
ATOM 662 N N . GLU A 1 82 ? 7.173 -3.209 3.280 1.00 93.06 82 GLU A N 1
ATOM 663 C CA . GLU A 1 82 ? 7.359 -2.441 4.517 1.00 93.06 82 GLU A CA 1
ATOM 664 C C . GLU A 1 82 ? 6.304 -2.786 5.582 1.00 93.06 82 GLU A C 1
ATOM 666 O O . GLU A 1 82 ? 6.459 -2.421 6.748 1.00 93.06 82 GLU A O 1
ATOM 671 N N . MET A 1 83 ? 5.225 -3.474 5.196 1.00 92.12 83 MET A N 1
ATOM 672 C CA . MET A 1 83 ? 4.179 -3.905 6.119 1.00 92.12 83 MET A CA 1
ATOM 673 C C . MET A 1 83 ? 4.596 -5.194 6.848 1.00 92.12 83 MET A C 1
ATOM 675 O O . MET A 1 83 ? 5.089 -6.110 6.188 1.00 92.12 83 MET A O 1
ATOM 679 N N . PRO A 1 84 ? 4.334 -5.324 8.165 1.00 92.44 84 PRO A N 1
ATOM 680 C CA . PRO A 1 84 ? 4.591 -6.566 8.898 1.00 92.44 84 PRO A CA 1
ATOM 681 C C . PRO A 1 84 ? 3.847 -7.747 8.266 1.00 92.44 84 PRO A C 1
ATOM 683 O O . PRO A 1 84 ? 2.643 -7.643 8.007 1.00 92.44 84 PRO A O 1
ATOM 686 N N . GLU A 1 85 ? 4.546 -8.855 8.014 1.00 89.81 85 GLU A N 1
ATOM 687 C CA . GLU A 1 85 ? 3.993 -10.014 7.296 1.00 89.81 85 GLU A CA 1
ATOM 688 C C . GLU A 1 85 ? 2.856 -10.691 8.067 1.00 89.81 85 GLU A C 1
ATOM 690 O O . GLU A 1 85 ? 1.914 -11.203 7.466 1.00 89.81 85 GLU A O 1
ATOM 695 N N . GLU A 1 86 ? 2.873 -10.600 9.395 1.00 92.31 86 GLU A N 1
ATOM 696 C CA . GLU A 1 86 ? 1.832 -11.145 10.275 1.00 92.31 86 GLU A CA 1
ATOM 697 C C . GLU A 1 86 ? 0.439 -10.528 10.038 1.00 92.31 86 GLU A C 1
ATOM 699 O O . GLU A 1 86 ? -0.578 -11.130 10.388 1.00 92.31 86 GLU A O 1
ATOM 704 N N . ASN A 1 87 ? 0.377 -9.338 9.430 1.00 88.25 87 ASN A N 1
ATOM 705 C CA . ASN A 1 87 ? -0.858 -8.566 9.279 1.00 88.25 87 ASN A CA 1
ATOM 706 C C . ASN A 1 87 ? -1.566 -8.782 7.938 1.00 88.25 87 ASN A C 1
ATOM 708 O O . ASN A 1 87 ? -2.644 -8.222 7.717 1.00 88.25 87 ASN A O 1
ATOM 712 N N . TRP A 1 88 ? -0.988 -9.561 7.021 1.00 92.50 88 TRP A N 1
ATOM 713 C CA . TRP A 1 88 ? -1.580 -9.772 5.706 1.00 92.50 88 TRP A CA 1
ATOM 714 C C . TRP A 1 88 ? -1.371 -11.194 5.191 1.00 92.50 88 TRP A C 1
ATOM 716 O O . TRP A 1 88 ? -0.557 -11.969 5.676 1.00 92.50 88 TRP A O 1
AT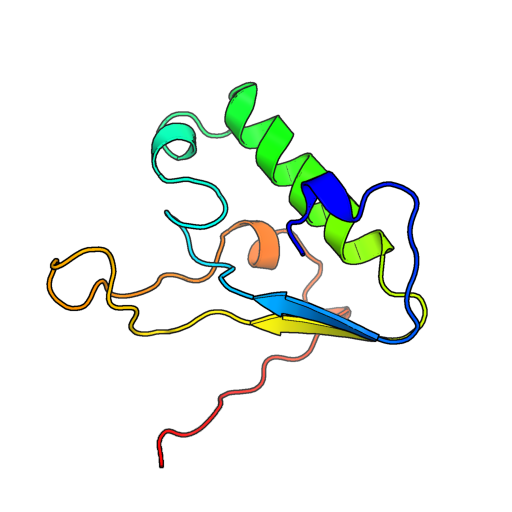OM 726 N N . LYS A 1 89 ? -2.184 -11.567 4.202 1.00 93.81 89 LYS A N 1
ATOM 727 C CA . LYS A 1 89 ? -2.111 -12.875 3.548 1.00 93.81 89 LYS A CA 1
ATOM 728 C C . LYS A 1 89 ? -1.949 -12.668 2.056 1.00 93.81 89 LYS A C 1
ATOM 730 O O . LYS A 1 89 ? -2.695 -11.898 1.451 1.00 93.81 89 LYS A O 1
ATOM 735 N N . LYS A 1 90 ? -0.983 -13.366 1.464 1.00 91.38 90 LYS A N 1
ATOM 736 C CA . LYS A 1 90 ? -0.782 -13.363 0.017 1.00 91.38 90 LYS A CA 1
ATOM 737 C C . LYS A 1 90 ? -1.760 -14.328 -0.640 1.00 91.38 90 LYS A C 1
ATOM 739 O O . LYS A 1 90 ? -1.801 -15.502 -0.286 1.00 91.38 90 LYS A O 1
ATOM 744 N N . TYR A 1 91 ? -2.480 -13.844 -1.643 1.00 90.50 91 TYR A N 1
ATOM 745 C CA . TYR A 1 91 ? -3.272 -14.682 -2.536 1.00 90.50 91 TYR A CA 1
ATOM 746 C C . TYR A 1 91 ? -2.623 -14.671 -3.917 1.00 90.50 91 TYR A C 1
ATOM 748 O O . TYR A 1 91 ? -2.241 -13.610 -4.414 1.00 90.50 91 TYR A O 1
ATOM 756 N N . HIS A 1 92 ? -2.479 -15.845 -4.529 1.00 85.38 92 HIS A N 1
ATOM 757 C CA . HIS A 1 92 ? -2.085 -15.950 -5.928 1.00 85.38 92 HIS A CA 1
ATOM 758 C C . HIS A 1 92 ? -3.352 -16.135 -6.757 1.00 85.38 92 HIS A C 1
ATOM 760 O O . HIS A 1 92 ? -4.071 -17.117 -6.578 1.00 85.38 92 HIS A O 1
ATOM 766 N N . LEU A 1 93 ? -3.647 -15.173 -7.626 1.00 79.50 93 LEU A N 1
ATOM 767 C CA . LEU A 1 93 ? -4.733 -15.314 -8.585 1.00 79.50 93 LEU A CA 1
ATOM 768 C C . LEU A 1 93 ? -4.192 -16.157 -9.738 1.00 79.50 93 LEU A C 1
ATOM 770 O O . LEU A 1 93 ? -3.279 -15.725 -10.440 1.00 79.50 93 LEU A O 1
ATOM 774 N N . LEU A 1 94 ? -4.692 -17.385 -9.869 1.00 70.69 94 LEU A N 1
ATOM 775 C CA . LEU A 1 94 ? -4.317 -18.256 -10.976 1.00 70.69 94 LEU A CA 1
ATOM 776 C C . LEU A 1 94 ? -4.812 -17.623 -12.286 1.00 70.69 94 LEU A C 1
ATOM 778 O O . LEU A 1 94 ? -5.974 -17.209 -12.337 1.00 70.69 94 LEU A O 1
ATOM 782 N N . PRO A 1 95 ? -3.967 -17.523 -13.326 1.00 66.56 95 PRO A N 1
ATOM 783 C CA . PRO A 1 95 ? -4.456 -17.182 -14.653 1.00 66.56 95 PRO A CA 1
ATOM 784 C C . PRO A 1 95 ? -5.426 -18.281 -15.106 1.00 66.56 95 PRO A C 1
ATOM 786 O O . PRO A 1 95 ? -5.126 -19.467 -14.955 1.00 66.56 95 PRO A O 1
ATOM 789 N N . HIS A 1 96 ? -6.603 -17.875 -15.585 1.00 55.84 96 HIS A N 1
ATOM 790 C CA . HIS A 1 96 ? -7.527 -18.761 -16.292 1.00 55.84 96 HIS A CA 1
ATOM 791 C C . HIS A 1 96 ? -6.957 -19.150 -17.655 1.00 55.84 96 HIS A C 1
ATOM 793 O O . HIS A 1 96 ? -6.321 -18.273 -18.286 1.00 55.84 96 HIS A O 1
#

Sequence (96 aa):
MTLHAAKGLEFPVVFITGLEDGLFPLYSCLGKPKGKKFEEERRLFYVGLTRAMEKVYLIYANHRRRLGSDDLYGMVSRFVHEMPEENWKKYHLLPH